Protein AF-A0A135YSV4-F1 (afdb_monomer)

Mean predicted aligned error: 9.19 Å

pLDDT: mean 84.03, std 10.96, range [50.88, 97.5]

Sequence (142 aa):
MKEIEKRELKVSYTKSGAGNVSSRITLPIKWTREMGLSQEFPAVLVSFDGEKIIIETNEEANEKYYYITITASNNNERINDGYDNAFFKNVSKSSVRKEFDSIDFEYVKNWLNADFDNAVVEMWQHSEDLIDPIAQKFFEKR

Secondary structure (DSSP, 8-state):
---------PEEEEE-TTS-EEEEE---HHHHHHTT--SSS--EEEEE-SS-EEEEE-HHHHH-EEEEEEEEEETTEEEE--S-S-EEES--HHHHHHHHHH--HHHHHHHHTS--SEEEEEEEEESSS-PPPEEEEEE---

Solvent-accessible surface area (backbone atoms only — not comparable to full-atom values): 8865 Å² total; per-residue (Å²): 131,85,79,86,85,82,78,95,78,70,78,45,77,48,70,48,99,86,66,53,75,46,78,47,70,83,75,59,70,67,57,42,48,75,65,67,34,41,96,62,34,66,50,60,43,76,50,73,81,88,85,55,78,48,80,44,73,26,60,76,52,47,61,38,30,34,37,58,48,49,46,31,30,37,98,89,41,81,46,69,60,83,90,74,89,45,76,40,48,76,54,55,70,70,57,54,46,53,57,57,72,64,63,46,73,67,54,51,29,62,72,65,73,44,84,55,52,34,36,41,38,33,43,38,58,49,57,97,63,89,59,86,59,53,75,47,80,46,66,60,85,126

Organism: NCBI:txid1261

Nearest PDB structures (foldseek):
  3u06-assembly1_B  TM=3.992E-01  e=6.383E+00  Drosophila melanogaster
  1ywh-assembly2_E  TM=3.337E-01  e=8.443E+00  Homo sapiens
  3n8d-assembly1_A  TM=1.966E-01  e=7.984E+00  Staphylococcus aureus

Structure (mmCIF, N/CA/C/O backbone):
data_AF-A0A135YSV4-F1
#
_entry.id   AF-A0A135YSV4-F1
#
loop_
_atom_site.group_PDB
_atom_site.id
_atom_site.type_symbol
_atom_site.label_atom_id
_atom_site.label_alt_id
_atom_site.label_comp_id
_atom_site.label_asym_id
_atom_site.label_entity_id
_atom_site.label_seq_id
_atom_site.pdbx_PDB_ins_code
_atom_site.Cartn_x
_atom_site.Cartn_y
_atom_site.Cartn_z
_atom_site.occupancy
_atom_site.B_iso_or_equiv
_atom_site.auth_seq_id
_atom_site.auth_comp_id
_atom_site.auth_asym_id
_atom_site.auth_atom_id
_atom_site.pdbx_PDB_model_num
ATOM 1 N N . MET A 1 1 ? 10.282 -1.217 30.327 1.00 53.44 1 MET A N 1
ATOM 2 C CA . MET A 1 1 ? 8.966 -1.517 29.721 1.00 53.44 1 MET A CA 1
ATOM 3 C C . MET A 1 1 ? 8.272 -0.191 29.463 1.00 53.44 1 MET A C 1
ATOM 5 O O . MET A 1 1 ? 8.314 0.644 30.358 1.00 53.44 1 MET A O 1
ATOM 9 N N . LYS A 1 2 ? 7.719 0.047 28.265 1.00 74.69 2 LYS A N 1
ATOM 10 C CA . LYS A 1 2 ? 6.869 1.229 28.037 1.00 74.69 2 LYS A CA 1
ATOM 11 C C . LYS A 1 2 ? 5.571 1.051 28.833 1.00 74.69 2 LYS A C 1
ATOM 13 O O . LYS A 1 2 ? 5.029 -0.050 28.876 1.00 74.69 2 LYS A O 1
ATOM 18 N N . GLU A 1 3 ? 5.108 2.115 29.475 1.00 84.69 3 GLU A N 1
ATOM 19 C CA . GLU A 1 3 ? 3.799 2.147 30.126 1.00 84.69 3 GLU A CA 1
ATOM 20 C C . GLU A 1 3 ? 2.686 2.085 29.066 1.00 84.69 3 GLU A C 1
ATOM 22 O O . GLU A 1 3 ? 2.845 2.613 27.962 1.00 84.69 3 GLU A O 1
ATOM 27 N N . ILE A 1 4 ? 1.574 1.414 29.378 1.00 87.19 4 ILE A N 1
ATOM 28 C CA . ILE A 1 4 ? 0.443 1.290 28.451 1.00 87.19 4 ILE A CA 1
ATOM 29 C C . ILE A 1 4 ? -0.285 2.638 28.387 1.00 87.19 4 ILE A C 1
ATOM 31 O O . ILE A 1 4 ? -0.986 3.017 29.324 1.00 87.19 4 ILE A O 1
ATOM 35 N N . GLU A 1 5 ? -0.154 3.346 27.263 1.00 91.94 5 GLU A N 1
ATOM 36 C CA . GLU A 1 5 ? -0.946 4.547 26.981 1.00 91.94 5 GLU A CA 1
ATOM 37 C C . GLU A 1 5 ? -2.399 4.133 26.679 1.00 91.94 5 GLU A C 1
ATOM 39 O O . GLU A 1 5 ?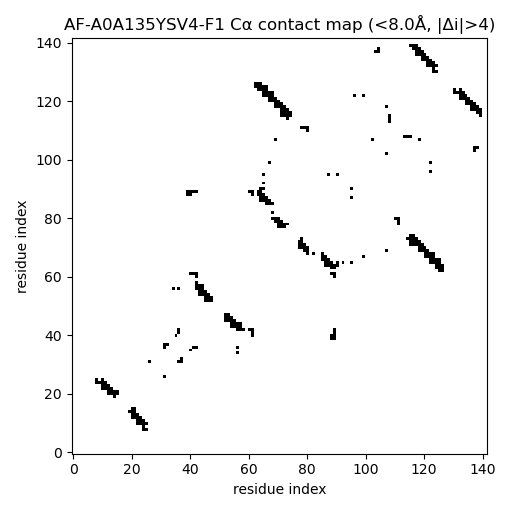 -2.652 3.322 25.789 1.00 91.94 5 GLU A O 1
ATOM 44 N N . LYS A 1 6 ? -3.373 4.693 27.408 1.00 92.94 6 LYS A N 1
ATOM 45 C CA . LYS A 1 6 ? -4.809 4.474 27.169 1.00 92.94 6 LYS A CA 1
ATOM 46 C C . LYS A 1 6 ? -5.477 5.783 26.769 1.00 92.94 6 LYS A C 1
ATOM 48 O O . LYS A 1 6 ? -5.157 6.837 27.314 1.00 92.94 6 LYS A O 1
ATOM 53 N N . ARG A 1 7 ? -6.431 5.714 25.841 1.00 93.88 7 ARG A N 1
ATOM 54 C CA . ARG A 1 7 ? -7.289 6.843 25.463 1.00 93.88 7 ARG A CA 1
ATOM 55 C C . ARG A 1 7 ? -8.724 6.373 25.322 1.00 93.88 7 ARG A C 1
ATOM 57 O O . ARG A 1 7 ? -8.974 5.336 24.715 1.00 93.88 7 ARG A O 1
ATOM 64 N N . GLU A 1 8 ? -9.656 7.158 25.845 1.00 95.12 8 GLU A N 1
ATOM 65 C CA . GLU A 1 8 ? -11.076 6.958 25.579 1.00 95.12 8 GLU A CA 1
ATOM 66 C C . GLU A 1 8 ? -11.408 7.495 24.186 1.00 95.12 8 GLU A C 1
ATOM 68 O O . GLU A 1 8 ? -11.208 8.674 23.888 1.00 95.12 8 GLU A O 1
ATOM 73 N N . LEU A 1 9 ? -11.895 6.615 23.316 1.00 95.25 9 LEU A N 1
ATOM 74 C CA . LEU A 1 9 ? -12.261 6.931 21.939 1.00 95.25 9 LEU A CA 1
ATOM 75 C C . LEU A 1 9 ? -13.724 6.561 21.703 1.00 95.25 9 LEU A C 1
ATOM 77 O O . LEU A 1 9 ? -14.268 5.659 22.337 1.00 95.25 9 LEU A O 1
ATOM 81 N N . LYS A 1 10 ? -14.363 7.252 20.759 1.00 95.75 10 LYS A N 1
ATOM 82 C CA . LYS A 1 10 ? -15.739 6.962 20.347 1.00 95.75 10 LYS A CA 1
ATOM 83 C C . LYS A 1 10 ? -15.746 6.206 19.026 1.00 95.75 10 LYS A C 1
ATOM 85 O O . LYS A 1 10 ? -14.989 6.531 18.111 1.00 95.75 10 LYS A O 1
ATOM 90 N N . VAL A 1 11 ? -16.653 5.242 18.914 1.00 96.19 11 VAL A N 1
ATOM 91 C CA . VAL A 1 11 ? -16.956 4.582 17.643 1.00 96.19 11 VAL A CA 1
ATOM 92 C C . VAL A 1 11 ? -17.945 5.449 16.876 1.00 96.19 11 VAL A C 1
ATOM 94 O O . VAL A 1 11 ? -19.003 5.814 17.388 1.00 96.19 11 VAL A O 1
ATOM 97 N N . SER A 1 12 ? -17.589 5.787 15.643 1.00 96.25 12 SER A N 1
ATOM 98 C CA . SER A 1 12 ? -18.469 6.484 14.711 1.00 96.25 12 SER A CA 1
ATOM 99 C C . SER A 1 12 ? -19.217 5.468 13.862 1.00 96.25 12 SER A C 1
ATOM 101 O O . SER A 1 12 ? -18.615 4.520 13.361 1.00 96.25 12 SER A O 1
ATOM 103 N N . TYR A 1 13 ? -20.512 5.686 13.659 1.00 96.00 13 TYR A N 1
ATOM 104 C CA . TYR A 1 13 ? -21.346 4.843 12.807 1.00 96.00 13 TYR A CA 1
ATOM 105 C C . TYR A 1 13 ? -21.834 5.652 11.611 1.00 96.00 13 TYR A C 1
ATOM 107 O O . TYR A 1 13 ? -22.354 6.755 11.773 1.00 96.00 13 TYR A O 1
ATOM 115 N N . THR A 1 14 ? -21.692 5.103 10.408 1.00 94.06 14 THR A N 1
ATOM 116 C CA . THR A 1 14 ? -22.212 5.707 9.175 1.00 94.06 14 THR A CA 1
ATOM 117 C C . THR A 1 14 ? -23.163 4.748 8.481 1.00 94.06 14 THR A C 1
ATOM 119 O O . THR A 1 14 ? -22.903 3.547 8.435 1.00 94.06 14 THR A O 1
ATOM 122 N N . LYS A 1 15 ? -24.256 5.275 7.924 1.00 94.62 15 LYS A N 1
ATOM 123 C CA . LYS A 1 15 ? -25.198 4.512 7.098 1.00 94.62 15 LYS A CA 1
ATOM 124 C C . LYS A 1 15 ? -24.939 4.790 5.623 1.00 94.62 15 LYS A C 1
ATOM 126 O O . LYS A 1 15 ? -24.790 5.943 5.230 1.00 94.62 15 LYS A O 1
ATOM 131 N N . SER A 1 16 ? -24.891 3.738 4.818 1.00 90.62 16 SER A N 1
ATOM 132 C CA . SER A 1 16 ? -24.897 3.848 3.357 1.00 90.62 16 SER A CA 1
ATOM 133 C C . SER A 1 16 ? -26.298 4.196 2.841 1.00 90.62 16 SER A C 1
ATOM 135 O O . SER A 1 16 ? -27.292 3.964 3.532 1.00 90.62 16 SER A O 1
ATOM 137 N N . GLY A 1 17 ? -26.393 4.680 1.598 1.00 85.75 17 GLY A N 1
ATOM 138 C CA . GLY A 1 17 ? -27.681 4.925 0.933 1.00 85.75 17 GLY A CA 1
ATOM 139 C C . GLY A 1 17 ? -28.555 3.669 0.779 1.00 85.75 17 GLY A C 1
ATOM 140 O O . GLY A 1 17 ? -29.769 3.785 0.675 1.00 85.75 17 GLY A O 1
ATOM 141 N N . ALA A 1 18 ? -27.953 2.475 0.841 1.00 91.25 18 ALA A N 1
ATOM 142 C CA . ALA A 1 18 ? -28.642 1.182 0.820 1.00 91.25 18 ALA A CA 1
ATOM 143 C C . ALA A 1 18 ? -29.005 0.648 2.225 1.00 91.25 18 ALA A C 1
ATOM 145 O O . ALA A 1 18 ? -29.457 -0.484 2.356 1.00 91.25 18 ALA A O 1
ATOM 146 N N . GLY A 1 19 ? -28.782 1.426 3.291 1.00 91.12 19 GLY A N 1
ATOM 147 C CA . GLY A 1 19 ? -29.161 1.068 4.664 1.00 91.12 19 GLY A CA 1
ATOM 148 C C . GLY A 1 19 ? -28.104 0.309 5.475 1.00 91.12 19 GLY A C 1
ATOM 149 O O . GLY A 1 19 ? -28.247 0.211 6.693 1.00 91.12 19 GLY A O 1
ATOM 150 N N . ASN A 1 20 ? -27.012 -0.159 4.858 1.00 94.31 20 ASN A N 1
ATOM 151 C CA . ASN A 1 20 ? -25.917 -0.818 5.586 1.00 94.31 20 ASN A CA 1
ATOM 152 C C . ASN A 1 20 ? -25.248 0.145 6.575 1.00 94.31 20 ASN A C 1
ATOM 154 O O . ASN A 1 20 ? -24.963 1.289 6.212 1.00 94.31 20 ASN A O 1
ATOM 158 N N . VAL A 1 21 ? -24.967 -0.327 7.793 1.00 94.94 21 VAL A N 1
ATOM 159 C CA . VAL A 1 21 ? -24.256 0.424 8.839 1.00 94.94 21 VAL A CA 1
ATOM 160 C C . VAL A 1 21 ? -22.799 -0.028 8.877 1.00 94.94 21 VAL A C 1
ATOM 162 O O . VAL A 1 21 ? -22.526 -1.217 8.991 1.00 94.94 21 VAL A O 1
ATOM 165 N N . SER A 1 22 ? -21.866 0.918 8.836 1.00 94.44 22 SER A N 1
ATOM 166 C CA . SER A 1 22 ? -20.439 0.670 9.058 1.00 94.44 22 SER A CA 1
ATOM 167 C C . SER A 1 22 ? -19.955 1.419 10.297 1.00 94.44 22 SER A C 1
ATOM 169 O O . SER A 1 22 ? -20.260 2.606 10.450 1.00 94.44 22 SER A O 1
ATOM 171 N N . SER A 1 23 ? -19.173 0.757 11.146 1.00 95.06 23 SER A N 1
ATOM 172 C CA . SER A 1 23 ? -18.493 1.363 12.293 1.00 95.06 23 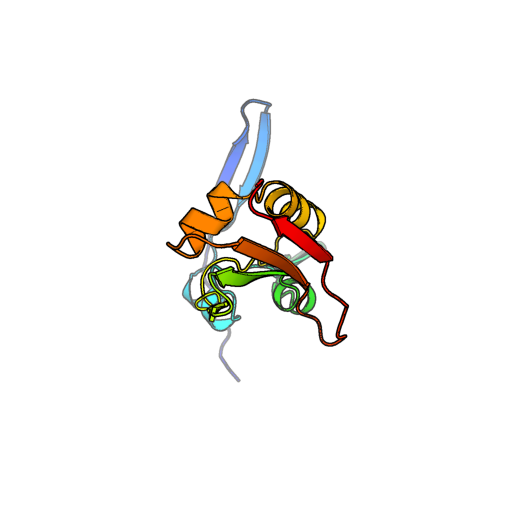SER A CA 1
ATOM 173 C C . SER A 1 23 ? -17.041 1.711 11.952 1.00 95.06 23 SER A C 1
ATOM 175 O O . SER A 1 23 ? -16.383 1.016 11.179 1.00 95.06 23 SER A O 1
ATOM 177 N N . ARG A 1 24 ? -16.534 2.811 12.513 1.00 94.75 24 ARG A N 1
ATOM 178 C CA . ARG A 1 24 ? -15.126 3.222 12.419 1.00 94.75 24 ARG A CA 1
ATOM 179 C C . ARG A 1 24 ? -14.649 3.778 13.756 1.00 94.75 24 ARG A C 1
ATOM 181 O O . ARG A 1 24 ? -15.400 4.469 14.444 1.00 94.75 24 ARG A O 1
ATOM 188 N N . ILE A 1 25 ? -13.387 3.526 14.087 1.00 95.31 25 ILE A N 1
ATOM 189 C CA . ILE A 1 25 ? -12.672 4.187 15.181 1.00 95.31 25 ILE A CA 1
ATOM 190 C C . ILE A 1 25 ? -11.482 4.944 14.596 1.00 95.31 25 ILE A C 1
ATOM 192 O O . ILE A 1 25 ? -10.794 4.438 13.711 1.00 95.31 25 ILE A O 1
ATOM 196 N N . THR A 1 26 ? -11.248 6.164 15.070 1.00 94.31 26 THR A N 1
ATOM 197 C CA . THR A 1 26 ? -10.087 6.954 14.651 1.00 94.31 26 THR A CA 1
ATOM 198 C C . THR A 1 26 ? -8.944 6.697 15.618 1.00 94.31 26 THR A C 1
ATOM 200 O O . THR A 1 26 ? -9.003 7.123 16.772 1.00 94.31 26 THR A O 1
ATOM 203 N N . LEU A 1 27 ? -7.905 6.003 15.152 1.00 93.50 27 LEU A N 1
ATOM 204 C CA . LEU A 1 27 ? -6.698 5.769 15.940 1.00 93.50 27 LEU A CA 1
ATOM 205 C C . LEU A 1 27 ? -5.858 7.057 16.039 1.00 93.50 27 LEU A C 1
ATOM 207 O O . LEU A 1 27 ? -5.757 7.803 15.060 1.00 93.50 27 LEU A O 1
ATOM 211 N N . PRO A 1 28 ? -5.226 7.341 17.192 1.00 93.75 28 PRO A N 1
ATOM 212 C CA . PRO A 1 28 ? -4.278 8.442 17.308 1.00 93.75 28 PRO A CA 1
ATOM 213 C C . PRO A 1 28 ? -3.119 8.284 16.318 1.00 93.75 28 PRO A C 1
ATOM 215 O O . PRO A 1 28 ? -2.433 7.264 16.323 1.00 93.75 28 PRO A O 1
ATOM 218 N N . ILE A 1 29 ? -2.827 9.334 15.542 1.00 91.62 29 ILE A N 1
ATOM 219 C CA . ILE A 1 29 ? -1.747 9.327 14.535 1.00 91.62 29 ILE A CA 1
ATOM 220 C C . ILE A 1 29 ? -0.370 8.978 15.123 1.00 91.62 29 ILE A C 1
ATOM 222 O O . ILE A 1 29 ? 0.489 8.428 14.443 1.00 91.62 29 ILE A O 1
ATOM 226 N N . LYS A 1 30 ? -0.148 9.293 16.405 1.00 92.31 30 LYS A N 1
ATOM 227 C CA . LYS A 1 30 ? 1.078 8.931 17.122 1.00 92.31 30 LYS A CA 1
ATOM 228 C C . LYS A 1 30 ? 1.231 7.410 17.226 1.00 92.31 30 LYS A C 1
ATOM 230 O O . LYS A 1 30 ? 2.317 6.909 16.978 1.00 92.31 30 LYS A O 1
ATOM 235 N N . TRP A 1 31 ? 0.158 6.686 17.553 1.00 93.06 31 TRP A N 1
ATOM 236 C CA . TRP A 1 31 ? 0.203 5.231 17.717 1.00 93.06 31 TRP A CA 1
ATOM 237 C C . TRP A 1 31 ? 0.439 4.536 16.385 1.00 93.06 31 TRP A C 1
ATOM 239 O O . TRP A 1 31 ? 1.324 3.699 16.298 1.00 93.06 31 TRP A O 1
ATOM 249 N N . THR A 1 32 ? -0.271 4.943 15.330 1.00 89.81 32 THR A N 1
ATOM 250 C CA . THR A 1 32 ? -0.068 4.360 13.997 1.00 89.81 32 THR A CA 1
ATOM 251 C C . THR A 1 32 ? 1.364 4.587 13.503 1.00 89.81 32 THR A C 1
ATOM 253 O O . THR A 1 32 ? 1.987 3.658 13.008 1.00 89.81 32 THR A O 1
ATOM 256 N N . ARG A 1 33 ? 1.937 5.779 13.732 1.00 87.50 33 ARG A N 1
ATOM 257 C CA . ARG A 1 33 ? 3.349 6.060 13.417 1.00 87.50 33 ARG A CA 1
ATOM 258 C C . ARG A 1 33 ? 4.327 5.221 14.240 1.00 87.50 33 ARG A C 1
ATOM 260 O O . ARG A 1 33 ? 5.304 4.736 13.687 1.00 87.50 33 ARG A O 1
ATOM 267 N N . GLU A 1 34 ? 4.086 5.052 15.541 1.00 89.00 34 GLU A N 1
ATOM 268 C CA . GLU A 1 34 ? 4.926 4.200 16.400 1.00 89.00 34 GLU A CA 1
ATOM 269 C C . GLU A 1 34 ? 4.834 2.715 16.026 1.00 89.00 34 GLU A C 1
ATOM 271 O O . GLU A 1 34 ? 5.806 1.990 16.204 1.00 89.00 34 GLU A O 1
ATOM 276 N N . MET A 1 35 ? 3.704 2.285 15.464 1.00 88.25 35 MET A N 1
ATOM 277 C CA . MET A 1 35 ? 3.530 0.964 14.856 1.00 88.25 35 MET A CA 1
ATOM 278 C C . MET A 1 35 ? 4.194 0.854 13.472 1.00 88.25 35 MET A C 1
ATOM 280 O O . MET A 1 35 ? 4.052 -0.166 12.818 1.00 88.25 35 MET A O 1
ATOM 284 N N . GLY A 1 36 ? 4.874 1.893 12.974 1.00 82.81 36 GLY A N 1
ATOM 285 C CA . GLY A 1 36 ? 5.479 1.882 11.638 1.00 82.81 36 GLY A CA 1
ATOM 286 C C . GLY A 1 36 ? 4.470 1.965 10.487 1.00 82.81 36 GLY A C 1
ATOM 287 O O . GLY A 1 36 ? 4.860 1.878 9.327 1.00 82.81 36 GLY A O 1
ATOM 288 N N . LEU A 1 37 ? 3.185 2.185 10.783 1.00 83.50 37 LEU A N 1
ATOM 289 C CA . LEU A 1 37 ? 2.153 2.360 9.769 1.00 83.50 37 LEU A CA 1
ATOM 290 C C . LEU A 1 37 ? 2.286 3.761 9.166 1.00 83.50 37 LEU A C 1
ATOM 292 O O . LEU A 1 37 ? 2.024 4.780 9.821 1.00 83.50 37 LEU A O 1
ATOM 296 N N . SER A 1 38 ? 2.690 3.816 7.903 1.00 73.00 38 SER A N 1
ATOM 297 C CA . SER A 1 38 ? 2.679 5.039 7.104 1.00 73.00 38 SER A CA 1
ATOM 298 C C . SER A 1 38 ? 1.411 5.106 6.245 1.00 73.00 38 SER A C 1
ATOM 300 O O . SER A 1 38 ? 0.632 4.156 6.181 1.00 73.00 38 SER A O 1
ATOM 302 N N . GLN A 1 39 ? 1.186 6.234 5.563 1.00 66.31 39 GLN A N 1
ATOM 303 C CA . GLN A 1 39 ? 0.122 6.318 4.548 1.00 66.31 39 GLN A CA 1
ATOM 304 C C . GLN A 1 39 ? 0.333 5.308 3.411 1.00 66.31 39 GLN A C 1
ATOM 306 O O . GLN A 1 39 ? -0.620 4.880 2.771 1.00 66.31 39 GLN A O 1
ATOM 311 N N . GLU A 1 40 ? 1.586 4.923 3.200 1.00 63.56 40 GLU A N 1
ATOM 312 C CA . GLU A 1 40 ? 2.040 3.978 2.194 1.00 63.56 40 GLU A CA 1
ATOM 313 C C . GLU A 1 40 ? 1.906 2.519 2.663 1.00 63.56 40 GLU A C 1
ATOM 315 O O . GLU A 1 40 ? 1.558 1.647 1.873 1.00 63.56 40 GLU A O 1
ATOM 320 N N . PHE A 1 41 ? 2.100 2.252 3.957 1.00 68.75 41 PHE A N 1
ATOM 321 C CA . PHE A 1 41 ? 2.032 0.914 4.551 1.00 68.75 41 PHE A CA 1
ATOM 322 C C . PHE A 1 41 ? 0.998 0.817 5.699 1.00 68.75 41 PHE A C 1
ATOM 324 O O . PHE A 1 41 ? 1.385 0.626 6.853 1.00 68.75 41 PHE A O 1
ATOM 331 N N . PRO A 1 42 ? -0.317 1.007 5.438 1.00 77.56 42 PRO A N 1
ATOM 332 C CA . PRO A 1 42 ? -1.330 1.057 6.498 1.00 77.56 42 PRO A CA 1
ATOM 333 C C . PRO A 1 42 ? -1.959 -0.290 6.904 1.00 77.56 42 PRO A C 1
ATOM 335 O O . PRO A 1 42 ? -2.918 -0.273 7.680 1.00 77.56 42 PRO A O 1
ATOM 338 N N . ALA A 1 43 ? -1.520 -1.443 6.387 1.00 87.12 43 ALA A N 1
ATOM 339 C CA . ALA A 1 43 ? -2.222 -2.699 6.657 1.00 87.12 43 ALA A CA 1
ATOM 340 C C . ALA A 1 43 ? -2.037 -3.184 8.102 1.00 87.12 43 ALA A C 1
ATOM 342 O O . ALA A 1 43 ? -0.934 -3.212 8.651 1.00 87.12 43 ALA A O 1
ATOM 343 N N . VAL A 1 44 ? -3.148 -3.614 8.700 1.00 91.50 44 VAL A N 1
ATOM 344 C CA . VAL A 1 44 ? -3.214 -4.156 10.060 1.00 91.50 44 VAL A CA 1
ATOM 345 C C . VAL A 1 44 ? -3.956 -5.487 10.074 1.00 91.50 44 VAL A C 1
ATOM 347 O O . VAL A 1 44 ? -4.847 -5.726 9.256 1.00 91.50 44 VAL A O 1
ATOM 350 N N . LEU A 1 45 ? -3.602 -6.344 11.025 1.00 93.25 45 LEU A N 1
ATOM 351 C CA . LEU A 1 45 ? -4.376 -7.513 11.411 1.00 93.25 45 LEU A CA 1
ATOM 352 C C . LEU A 1 45 ? -5.324 -7.102 12.542 1.00 93.25 45 LEU A C 1
ATOM 354 O O . LEU A 1 45 ? -4.904 -6.467 13.509 1.00 93.25 45 LEU A O 1
ATOM 358 N N . VAL A 1 46 ? -6.604 -7.452 12.423 1.00 94.31 46 VAL A N 1
ATOM 359 C CA . VAL A 1 46 ? -7.604 -7.189 13.464 1.00 94.31 46 VAL A CA 1
ATOM 360 C C . VAL A 1 46 ? -8.199 -8.513 13.913 1.00 94.31 46 VAL A C 1
ATOM 362 O O . VAL A 1 46 ? -8.769 -9.239 13.099 1.00 94.31 46 VAL A O 1
ATOM 365 N N . SER A 1 47 ? -8.084 -8.819 15.202 1.00 96.56 47 SER A N 1
ATOM 366 C CA . SER A 1 47 ? -8.647 -10.024 15.814 1.00 96.56 47 SER A CA 1
ATOM 367 C C . SER A 1 47 ? -9.688 -9.661 16.875 1.00 96.56 47 SER A C 1
ATOM 369 O O . SER A 1 47 ? -9.619 -8.603 17.503 1.00 96.56 47 SER A O 1
ATOM 371 N N . PHE A 1 48 ? -10.692 -10.525 17.041 1.00 97.12 48 PHE A N 1
ATOM 372 C CA . PHE A 1 48 ? -11.751 -10.383 18.039 1.00 97.12 48 PHE A CA 1
ATOM 373 C C . PHE A 1 48 ? -11.946 -11.718 18.750 1.00 97.12 48 PHE A C 1
ATOM 375 O O . PHE A 1 48 ? -12.222 -12.729 18.106 1.00 97.12 48 PHE A O 1
ATOM 382 N N . ASP A 1 49 ? -11.801 -11.717 20.071 1.00 96.50 49 ASP A N 1
ATOM 383 C CA . ASP A 1 49 ? -11.878 -12.920 20.911 1.00 96.50 49 ASP A CA 1
ATOM 384 C C . ASP A 1 49 ? -13.231 -13.083 21.628 1.00 96.50 49 ASP A C 1
ATOM 386 O O . ASP A 1 49 ? -13.404 -13.993 22.435 1.00 96.50 49 ASP A O 1
ATOM 390 N N . GLY A 1 50 ? -14.203 -12.217 21.325 1.00 96.94 50 GLY A N 1
ATOM 391 C CA . GLY A 1 50 ? -15.499 -12.161 22.003 1.00 96.94 50 GLY A CA 1
ATOM 392 C C . GLY A 1 50 ? -15.594 -11.068 23.071 1.00 96.94 50 GLY A C 1
ATOM 393 O O . GLY A 1 50 ? -16.706 -10.661 23.405 1.00 96.94 50 GLY A O 1
ATOM 394 N N . GLU A 1 51 ? -14.465 -10.545 23.558 1.00 97.50 51 GLU A N 1
ATOM 395 C CA . GLU A 1 51 ? -14.420 -9.510 24.601 1.00 97.50 51 GLU A CA 1
ATOM 396 C C . GLU A 1 51 ? -13.710 -8.238 24.121 1.00 97.50 51 GLU A C 1
ATOM 398 O O . GLU A 1 51 ? -14.191 -7.125 24.350 1.00 97.50 51 GLU A O 1
ATOM 403 N N . LYS A 1 52 ? -12.587 -8.383 23.413 1.00 95.62 52 LYS A N 1
ATOM 404 C CA . LYS A 1 52 ? -11.742 -7.270 22.968 1.00 95.62 52 LYS A CA 1
ATOM 405 C C . LYS A 1 52 ? -11.335 -7.408 21.508 1.00 95.62 52 LYS A C 1
ATOM 407 O O . LYS A 1 52 ? -11.227 -8.499 20.954 1.00 95.62 52 LYS A O 1
ATOM 412 N N . ILE A 1 53 ? -11.085 -6.253 20.900 1.00 95.56 53 ILE A N 1
ATOM 413 C CA . ILE A 1 53 ? -10.473 -6.146 19.578 1.00 95.56 53 ILE A CA 1
ATOM 414 C C . ILE A 1 53 ? -8.989 -5.850 19.775 1.00 95.56 53 ILE A C 1
ATOM 416 O O . ILE A 1 53 ? -8.639 -4.917 20.503 1.00 95.56 53 ILE A O 1
ATOM 420 N N . ILE A 1 54 ? -8.130 -6.622 19.116 1.00 95.00 54 ILE A N 1
ATOM 421 C CA . ILE A 1 54 ? -6.681 -6.404 19.084 1.00 95.00 54 ILE A CA 1
ATOM 422 C C . ILE A 1 54 ? -6.303 -5.986 17.662 1.00 95.00 54 ILE A C 1
ATOM 424 O O . ILE A 1 54 ? -6.819 -6.541 16.692 1.00 95.00 54 ILE A O 1
ATOM 428 N N . ILE A 1 55 ? -5.447 -4.969 17.548 1.00 94.19 55 ILE A N 1
ATOM 429 C CA . ILE A 1 55 ? -4.966 -4.422 16.275 1.00 94.19 55 ILE A CA 1
ATOM 430 C C . ILE A 1 55 ? -3.445 -4.539 16.259 1.00 94.19 55 ILE A C 1
ATOM 432 O O . ILE A 1 55 ? -2.776 -3.982 17.130 1.00 94.19 55 ILE A O 1
ATOM 436 N N . GLU A 1 56 ? -2.917 -5.233 15.260 1.00 93.75 56 GLU A N 1
ATOM 437 C CA . GLU A 1 56 ? -1.489 -5.514 15.083 1.00 93.75 56 GLU A CA 1
ATOM 438 C C . GLU A 1 56 ? -1.048 -5.100 13.676 1.00 93.75 56 GLU A C 1
ATOM 440 O O . GLU A 1 56 ? -1.866 -5.006 12.760 1.00 93.75 56 GLU A O 1
ATOM 445 N N . THR A 1 57 ? 0.239 -4.828 13.477 1.00 90.06 57 THR A N 1
ATOM 446 C CA . THR A 1 57 ? 0.789 -4.595 12.136 1.00 90.06 57 THR A CA 1
ATOM 447 C C . THR A 1 57 ? 0.693 -5.867 11.305 1.00 90.06 57 THR A C 1
ATOM 449 O O . THR A 1 57 ? 0.988 -6.956 11.790 1.00 90.06 57 THR A O 1
ATOM 452 N N . ASN A 1 58 ? 0.299 -5.743 10.038 1.00 88.94 58 ASN A N 1
ATOM 453 C CA . ASN A 1 58 ? 0.392 -6.857 9.101 1.00 88.94 58 ASN A CA 1
ATOM 454 C C . ASN A 1 58 ? 1.692 -6.721 8.301 1.00 88.94 58 ASN A C 1
ATOM 456 O O . ASN A 1 58 ? 1.706 -6.070 7.259 1.00 88.94 58 ASN A O 1
ATOM 460 N N . GLU A 1 59 ? 2.787 -7.268 8.833 1.00 82.19 59 GLU A N 1
ATOM 461 C CA . GLU A 1 59 ? 4.120 -7.181 8.214 1.00 82.19 59 GLU A CA 1
ATOM 462 C C . GLU A 1 59 ? 4.112 -7.780 6.807 1.00 82.19 59 GLU A C 1
ATOM 464 O O . GLU A 1 59 ? 4.468 -7.092 5.859 1.00 82.19 59 GLU A O 1
ATOM 469 N N . GLU A 1 60 ? 3.552 -8.979 6.638 1.00 78.31 60 GLU A N 1
ATOM 470 C CA . GLU A 1 60 ? 3.473 -9.649 5.337 1.00 78.31 60 GLU A CA 1
ATOM 471 C C . GLU A 1 60 ? 2.749 -8.800 4.275 1.00 78.31 60 GLU A C 1
ATOM 473 O O . GLU A 1 60 ? 3.184 -8.718 3.124 1.00 78.31 60 GLU A O 1
ATOM 478 N N . ALA A 1 61 ? 1.632 -8.163 4.637 1.00 77.12 61 ALA A N 1
ATOM 479 C CA . ALA A 1 61 ? 0.903 -7.297 3.713 1.00 77.12 61 ALA A CA 1
ATOM 480 C C . ALA A 1 61 ? 1.649 -5.984 3.435 1.00 77.12 61 ALA A C 1
ATOM 482 O O . ALA A 1 61 ? 1.600 -5.488 2.311 1.00 77.12 61 ALA A O 1
ATOM 483 N N . ASN A 1 62 ? 2.339 -5.434 4.436 1.00 77.31 62 ASN A N 1
ATOM 484 C CA . ASN A 1 62 ? 3.074 -4.180 4.302 1.00 77.31 62 ASN A CA 1
ATOM 485 C C . ASN A 1 62 ? 4.423 -4.346 3.579 1.00 77.31 62 ASN A C 1
ATOM 487 O O . ASN A 1 62 ? 4.861 -3.411 2.919 1.00 77.31 62 ASN A O 1
ATOM 491 N N . GLU A 1 63 ? 5.064 -5.512 3.636 1.00 74.12 63 GLU A N 1
ATOM 492 C CA . GLU A 1 63 ? 6.299 -5.802 2.892 1.00 74.12 63 GLU A CA 1
ATOM 493 C C . GLU A 1 63 ? 6.036 -6.055 1.404 1.00 74.12 63 GLU A C 1
ATOM 495 O O . GLU A 1 63 ? 6.872 -5.748 0.554 1.00 74.12 63 GLU A O 1
ATOM 500 N N . LYS A 1 64 ? 4.847 -6.558 1.058 1.00 74.62 64 LYS A N 1
ATOM 501 C CA . LYS A 1 64 ? 4.456 -6.815 -0.330 1.00 74.62 64 LYS A CA 1
ATOM 502 C C . LYS A 1 64 ? 3.994 -5.529 -1.009 1.00 74.62 64 LYS A C 1
ATOM 504 O O . LYS A 1 64 ? 2.862 -5.074 -0.834 1.00 74.62 64 LYS A O 1
ATOM 509 N N . TYR A 1 65 ? 4.839 -4.988 -1.877 1.00 78.38 65 TYR A N 1
ATOM 510 C CA . TYR A 1 65 ? 4.463 -3.912 -2.791 1.00 78.38 65 TYR A CA 1
ATOM 511 C C . TYR A 1 65 ? 4.828 -4.254 -4.227 1.00 78.38 65 TYR A C 1
ATOM 513 O O . TYR A 1 65 ? 5.707 -5.070 -4.490 1.00 78.38 65 TYR A O 1
ATOM 521 N N . TYR A 1 66 ? 4.134 -3.628 -5.167 1.00 81.62 66 TYR A N 1
ATOM 522 C CA . TYR A 1 66 ? 4.495 -3.690 -6.574 1.00 81.62 66 TYR A CA 1
ATOM 523 C C . TYR 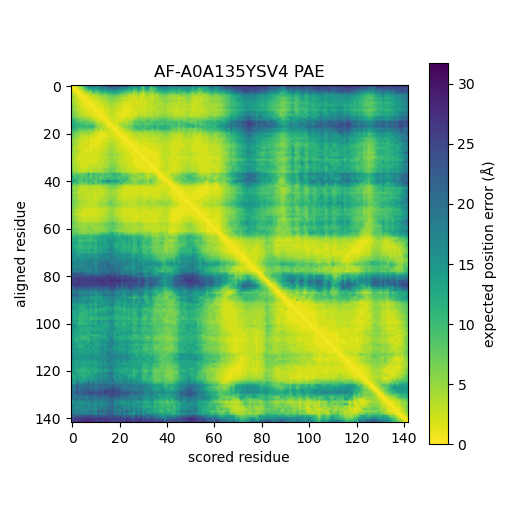A 1 66 ? 5.087 -2.359 -6.992 1.00 81.62 66 TYR A C 1
ATOM 525 O O . TYR A 1 66 ? 4.739 -1.316 -6.435 1.00 81.62 66 TYR A O 1
ATOM 533 N N . TYR A 1 67 ? 5.957 -2.387 -7.987 1.00 84.94 67 TYR A N 1
ATOM 534 C CA . TYR A 1 67 ? 6.449 -1.169 -8.602 1.00 84.94 67 TYR A CA 1
ATOM 535 C C . TYR A 1 67 ? 6.568 -1.334 -10.107 1.00 84.94 67 TYR A C 1
ATOM 537 O O . TYR A 1 67 ? 6.714 -2.451 -10.604 1.00 84.94 67 TYR A O 1
ATOM 545 N N . ILE A 1 68 ? 6.450 -0.225 -10.830 1.00 86.62 68 ILE A N 1
ATOM 546 C CA . ILE A 1 68 ? 6.618 -0.199 -12.282 1.00 86.62 68 ILE A CA 1
ATOM 547 C C . ILE A 1 68 ? 7.897 0.560 -12.611 1.00 86.62 68 ILE A C 1
ATOM 549 O O . ILE A 1 68 ? 8.118 1.644 -12.082 1.00 86.62 68 ILE A O 1
ATOM 553 N N . THR A 1 69 ? 8.727 -0.009 -13.480 1.00 86.75 69 THR A N 1
ATOM 554 C CA . THR A 1 69 ? 9.933 0.635 -14.005 1.00 86.75 69 THR A CA 1
ATOM 555 C C . THR A 1 69 ? 9.822 0.819 -15.506 1.00 86.75 69 THR A C 1
ATOM 557 O O . THR A 1 69 ? 9.310 -0.054 -16.209 1.00 86.75 69 THR A O 1
ATOM 560 N N . ILE A 1 70 ? 10.363 1.927 -16.005 1.00 87.88 70 ILE A N 1
ATOM 561 C CA . ILE A 1 70 ? 10.434 2.218 -17.435 1.00 87.88 70 ILE A CA 1
ATOM 562 C C . ILE A 1 70 ? 11.900 2.347 -17.845 1.00 87.88 70 ILE A C 1
ATOM 564 O O . ILE A 1 70 ? 12.651 3.154 -17.295 1.00 87.88 70 ILE A O 1
ATOM 568 N N . THR A 1 71 ? 12.303 1.559 -18.840 1.00 88.62 71 THR A N 1
ATOM 569 C CA . THR A 1 71 ? 13.578 1.728 -19.546 1.00 88.62 71 THR A CA 1
ATOM 570 C C . THR A 1 71 ? 13.284 2.030 -21.004 1.00 88.62 71 THR A C 1
ATOM 572 O O . THR A 1 71 ? 12.715 1.192 -21.701 1.00 88.62 71 THR A O 1
ATOM 575 N N . ALA A 1 72 ? 13.690 3.201 -21.479 1.00 90.50 72 ALA A N 1
ATOM 576 C CA . ALA A 1 72 ? 13.530 3.599 -22.869 1.00 90.50 72 ALA A CA 1
ATOM 577 C C . ALA A 1 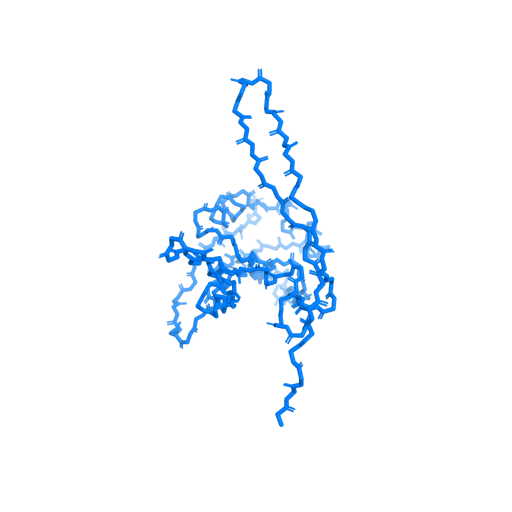72 ? 14.878 3.863 -23.539 1.00 90.50 72 ALA A C 1
ATOM 579 O O . ALA A 1 72 ? 15.914 4.007 -22.884 1.00 90.50 72 ALA A O 1
ATOM 580 N N . SER A 1 73 ? 14.877 3.905 -24.866 1.00 89.56 73 SER A N 1
ATOM 581 C CA . SER A 1 73 ? 16.015 4.396 -25.632 1.00 89.56 73 SER A CA 1
ATOM 582 C C . SER A 1 73 ? 15.572 5.291 -26.778 1.00 89.56 73 SER A C 1
ATOM 584 O O . SER A 1 73 ? 14.517 5.077 -27.377 1.00 89.56 73 SER A O 1
ATOM 586 N N . ASN A 1 74 ? 16.385 6.305 -27.050 1.00 88.81 74 ASN A N 1
ATOM 587 C CA . ASN A 1 74 ? 16.195 7.261 -28.132 1.00 88.81 74 ASN A CA 1
ATOM 588 C C . ASN A 1 74 ? 17.555 7.515 -28.787 1.00 88.81 74 ASN A C 1
ATOM 590 O O . ASN A 1 74 ? 18.515 7.826 -28.085 1.00 88.81 74 ASN A O 1
ATOM 594 N N . ASN A 1 75 ? 17.675 7.340 -30.102 1.00 85.88 75 ASN A N 1
ATOM 595 C CA . ASN A 1 75 ? 18.933 7.497 -30.841 1.00 85.88 75 ASN A CA 1
ATOM 596 C C . ASN A 1 75 ? 20.104 6.680 -30.251 1.00 85.88 75 ASN A C 1
ATOM 598 O O . ASN A 1 75 ? 21.255 7.113 -30.271 1.00 85.88 75 ASN A O 1
ATOM 602 N N . ASN A 1 76 ? 19.816 5.476 -29.741 1.00 81.25 76 ASN A N 1
ATOM 603 C CA . ASN A 1 76 ? 20.739 4.595 -29.002 1.00 81.25 76 ASN A CA 1
ATOM 604 C C . ASN A 1 76 ? 21.212 5.112 -27.630 1.00 81.25 76 ASN A C 1
ATOM 606 O O . ASN A 1 76 ? 22.034 4.455 -26.988 1.00 81.25 76 ASN A O 1
ATOM 610 N N . GLU A 1 77 ? 20.689 6.235 -27.143 1.00 86.12 77 GLU A N 1
ATOM 611 C CA . GLU A 1 77 ? 20.913 6.703 -25.777 1.00 86.12 77 GLU A CA 1
ATOM 612 C C . GLU A 1 77 ? 19.843 6.133 -24.844 1.00 86.12 77 GLU A C 1
ATOM 614 O O . GLU A 1 77 ? 18.660 6.072 -25.183 1.00 86.12 77 GLU A O 1
ATOM 619 N N . ARG A 1 78 ? 20.261 5.674 -23.660 1.00 85.12 78 ARG A N 1
ATOM 620 C CA . ARG A 1 78 ? 19.361 5.081 -22.667 1.00 85.12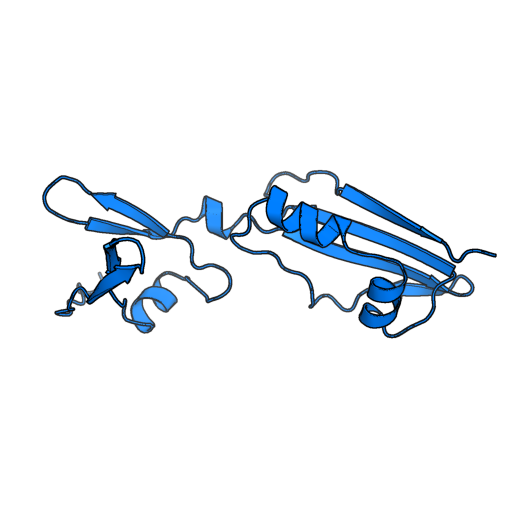 78 ARG A CA 1
ATOM 621 C C . ARG A 1 78 ? 18.702 6.177 -21.835 1.00 85.12 78 ARG A C 1
ATOM 623 O O . ARG A 1 78 ? 19.394 6.962 -21.191 1.00 85.12 78 ARG A O 1
ATOM 630 N N . ILE A 1 79 ? 17.377 6.148 -21.781 1.00 86.06 79 ILE A N 1
ATOM 631 C CA . ILE A 1 79 ? 16.548 6.987 -20.921 1.00 86.06 79 ILE A CA 1
ATOM 632 C C . ILE A 1 79 ? 16.020 6.087 -19.802 1.00 86.06 79 ILE A C 1
ATOM 634 O O . ILE A 1 79 ? 15.347 5.088 -20.059 1.00 86.06 79 ILE A O 1
ATOM 638 N N . ASN A 1 80 ? 16.359 6.413 -18.558 1.00 73.31 80 ASN A N 1
ATOM 639 C CA . ASN A 1 80 ? 15.856 5.697 -17.390 1.00 73.31 80 ASN A CA 1
ATOM 640 C C . ASN A 1 80 ? 14.854 6.559 -16.639 1.00 73.31 80 ASN A C 1
ATOM 642 O O . ASN A 1 80 ? 15.000 7.779 -16.570 1.00 73.31 80 ASN A O 1
ATOM 646 N N . ASP A 1 81 ? 13.896 5.885 -16.020 1.00 70.25 81 ASP A N 1
ATOM 647 C CA . ASP A 1 81 ? 13.033 6.486 -15.022 1.00 70.25 81 ASP A CA 1
ATOM 648 C C . ASP A 1 81 ? 13.841 6.996 -13.813 1.00 70.25 81 ASP A C 1
ATOM 650 O O . ASP A 1 81 ? 14.731 6.317 -13.287 1.00 70.25 81 ASP A O 1
ATOM 654 N N . GLY A 1 82 ? 13.516 8.205 -13.364 1.00 55.34 82 GLY A N 1
ATOM 655 C CA . GLY A 1 82 ? 13.998 8.764 -12.111 1.00 55.34 82 GLY A CA 1
ATOM 656 C C . GLY A 1 82 ? 13.217 8.187 -10.934 1.00 55.34 82 GLY A C 1
ATOM 657 O O . GLY A 1 82 ? 12.444 8.914 -10.342 1.00 55.34 82 GLY A O 1
ATOM 658 N N . TYR A 1 83 ? 13.411 6.900 -10.634 1.00 50.88 83 TYR A N 1
ATOM 659 C CA . TYR A 1 83 ? 13.135 6.149 -9.389 1.00 50.88 83 TYR A CA 1
ATOM 660 C C . TYR A 1 83 ? 11.877 6.392 -8.508 1.00 50.88 83 TYR A C 1
ATOM 662 O O . TYR A 1 83 ? 11.737 5.652 -7.535 1.00 50.88 83 TYR A O 1
ATOM 670 N N . ASP A 1 84 ? 10.954 7.320 -8.783 1.00 51.19 84 ASP A N 1
ATOM 671 C CA . ASP A 1 84 ? 10.054 7.830 -7.726 1.00 51.19 84 ASP A CA 1
ATOM 672 C C . ASP A 1 84 ? 8.537 7.627 -7.925 1.00 51.19 84 ASP A C 1
ATOM 674 O O . ASP A 1 84 ? 7.783 7.821 -6.975 1.00 51.19 84 ASP A O 1
ATOM 678 N N . ASN A 1 85 ? 8.030 7.206 -9.093 1.00 53.56 85 ASN A N 1
ATOM 679 C CA . ASN A 1 85 ? 6.621 7.521 -9.418 1.00 53.56 85 ASN A CA 1
ATOM 680 C C . ASN A 1 85 ? 5.594 6.378 -9.521 1.00 53.56 85 ASN A C 1
ATOM 682 O O . ASN A 1 85 ? 4.429 6.669 -9.791 1.00 53.56 85 ASN A O 1
ATOM 686 N N . ALA A 1 86 ? 5.921 5.110 -9.243 1.00 61.53 86 ALA A N 1
ATOM 687 C CA . ALA A 1 86 ? 4.896 4.053 -9.289 1.00 61.53 86 ALA A CA 1
ATOM 688 C C . ALA A 1 86 ? 5.078 2.943 -8.256 1.00 61.53 86 ALA A C 1
ATOM 690 O O . ALA A 1 86 ? 5.250 1.777 -8.604 1.00 61.53 86 ALA A O 1
ATOM 691 N N . PHE A 1 87 ? 4.993 3.297 -6.974 1.00 69.31 87 PHE A N 1
ATOM 692 C CA . PHE A 1 87 ? 4.900 2.325 -5.886 1.00 69.31 87 PHE A CA 1
ATOM 693 C C . PHE A 1 87 ? 3.433 2.015 -5.563 1.00 69.31 87 PHE A C 1
ATOM 695 O O . PHE A 1 87 ? 2.701 2.855 -5.044 1.00 69.31 87 PHE A O 1
ATOM 702 N N . PHE A 1 88 ? 3.006 0.780 -5.816 1.00 72.56 88 PHE A N 1
ATOM 703 C CA . PHE A 1 88 ? 1.672 0.287 -5.480 1.00 72.56 88 PHE A CA 1
ATOM 704 C C . PHE A 1 88 ? 1.738 -0.558 -4.210 1.00 72.56 88 PHE A C 1
ATOM 706 O O . PHE A 1 88 ? 2.046 -1.753 -4.237 1.00 72.56 88 PHE A O 1
ATOM 713 N N . LYS A 1 89 ? 1.449 0.076 -3.076 1.00 70.06 89 LYS A N 1
ATOM 714 C CA . LYS A 1 89 ? 1.547 -0.530 -1.742 1.00 70.06 89 LYS A CA 1
ATOM 715 C C . LYS A 1 89 ? 0.164 -0.881 -1.208 1.00 70.06 89 LYS A C 1
ATOM 717 O O . LYS A 1 89 ? -0.770 -0.107 -1.389 1.00 70.06 89 LYS A O 1
ATOM 722 N N . ASN A 1 90 ? 0.015 -2.044 -0.568 1.00 65.62 90 ASN A N 1
ATOM 723 C CA . ASN A 1 90 ? -1.286 -2.555 -0.101 1.00 65.62 90 ASN A CA 1
ATOM 724 C C . ASN A 1 90 ? -2.365 -2.656 -1.201 1.00 65.62 90 ASN A C 1
ATOM 726 O O . ASN A 1 90 ? -3.566 -2.686 -0.930 1.00 65.62 90 ASN A O 1
ATOM 730 N N . VAL A 1 91 ? -1.934 -2.729 -2.461 1.00 72.81 91 VAL A N 1
ATOM 731 C CA . VAL A 1 91 ? -2.791 -2.907 -3.631 1.00 72.81 91 VAL A CA 1
ATOM 732 C C . VAL A 1 91 ? -2.677 -4.355 -4.097 1.00 72.81 91 VAL A C 1
ATOM 734 O O . VAL A 1 91 ? -1.589 -4.923 -4.171 1.00 72.81 91 VAL A O 1
ATOM 737 N N . SER A 1 92 ? -3.812 -4.975 -4.426 1.00 72.19 92 SER A N 1
ATOM 738 C CA . SER A 1 92 ? -3.812 -6.338 -4.967 1.00 72.19 92 SER A CA 1
ATOM 739 C C . SER A 1 92 ? -3.033 -6.415 -6.286 1.00 72.19 92 SER A C 1
ATOM 741 O O . SER A 1 92 ? -3.123 -5.498 -7.106 1.00 72.19 92 SER A O 1
ATOM 743 N N . LYS A 1 93 ? -2.372 -7.550 -6.560 1.00 79.19 93 LYS A N 1
ATOM 744 C CA . LYS A 1 93 ? -1.701 -7.807 -7.851 1.00 79.19 93 LYS A CA 1
ATOM 745 C C . LYS A 1 93 ? -2.598 -7.486 -9.046 1.00 79.19 93 LYS A C 1
ATOM 747 O O . LYS A 1 93 ? -2.152 -6.885 -10.012 1.00 79.19 93 LYS A O 1
ATOM 752 N N . SER A 1 94 ? -3.874 -7.874 -8.974 1.00 78.94 94 SER A N 1
ATOM 753 C CA . SER A 1 94 ? -4.852 -7.638 -10.040 1.00 78.94 94 SER A CA 1
ATOM 754 C C . SER A 1 94 ? -5.167 -6.163 -10.261 1.00 78.94 94 SER A C 1
ATOM 756 O O . SER A 1 94 ? -5.443 -5.771 -11.389 1.00 78.94 94 SER A O 1
ATOM 758 N N . SER A 1 95 ? -5.149 -5.349 -9.207 1.00 80.81 95 SER A N 1
ATOM 759 C CA . SER A 1 95 ? -5.365 -3.908 -9.329 1.00 80.81 95 SER A CA 1
ATOM 760 C C . SER A 1 95 ? -4.146 -3.238 -9.958 1.00 80.81 95 SER A C 1
ATOM 762 O O . SER A 1 95 ? -4.315 -2.498 -10.918 1.00 80.81 95 SER A O 1
ATOM 764 N N . VAL A 1 96 ? -2.929 -3.576 -9.511 1.00 83.56 96 VAL A N 1
ATOM 765 C CA . VAL A 1 96 ? -1.691 -3.069 -10.137 1.00 83.56 96 VAL A CA 1
ATOM 766 C C . VAL A 1 96 ? -1.599 -3.502 -11.593 1.00 83.56 96 VAL A C 1
ATOM 768 O O . VAL A 1 96 ? -1.236 -2.716 -12.458 1.00 83.56 96 VAL A O 1
ATOM 771 N N . ARG A 1 97 ? -2.005 -4.740 -11.887 1.00 84.75 97 ARG A N 1
ATOM 772 C CA . ARG A 1 97 ? -2.023 -5.264 -13.248 1.00 84.75 97 ARG A CA 1
ATOM 773 C C . ARG A 1 97 ? -2.929 -4.456 -14.178 1.00 84.75 97 ARG A C 1
ATOM 775 O O . ARG A 1 97 ? -2.546 -4.245 -15.318 1.00 84.75 97 ARG A O 1
ATOM 782 N N . LYS A 1 98 ? -4.089 -3.989 -13.705 1.00 85.94 98 LYS A N 1
ATOM 783 C CA . LYS A 1 98 ? -4.988 -3.134 -14.502 1.00 85.94 98 LYS A CA 1
ATOM 784 C C . LYS A 1 98 ? -4.350 -1.789 -14.836 1.00 85.94 98 LYS A C 1
ATOM 786 O O . LYS A 1 98 ? -4.459 -1.357 -15.975 1.00 85.94 98 LYS A O 1
ATOM 791 N N . GLU A 1 99 ? -3.689 -1.164 -13.862 1.00 86.19 99 GLU A N 1
ATOM 792 C CA . GLU A 1 99 ? -2.936 0.078 -14.081 1.00 86.19 99 GLU A CA 1
ATOM 793 C C . GLU A 1 99 ? -1.801 -0.165 -15.082 1.00 86.19 99 GLU A C 1
ATOM 795 O O . GLU A 1 99 ? -1.703 0.529 -16.088 1.00 86.19 99 GLU A O 1
ATOM 800 N N . PHE A 1 100 ? -1.013 -1.225 -14.878 1.00 87.94 100 PHE A N 1
ATOM 801 C CA . PHE A 1 100 ? 0.056 -1.634 -15.788 1.00 87.94 100 PHE A CA 1
ATOM 802 C C . PHE A 1 100 ? -0.446 -1.879 -17.217 1.00 87.94 100 PHE A C 1
ATOM 804 O O . PHE A 1 100 ? 0.128 -1.345 -18.157 1.00 87.94 100 PHE A O 1
ATOM 811 N N . ASP A 1 101 ? -1.527 -2.639 -17.399 1.00 87.69 101 ASP A N 1
ATOM 812 C CA . ASP A 1 101 ? -2.107 -2.926 -18.720 1.00 87.69 101 ASP A CA 1
ATOM 813 C C . ASP A 1 101 ? -2.706 -1.672 -19.393 1.00 87.69 101 ASP A C 1
ATOM 815 O O . ASP A 1 101 ? -2.935 -1.681 -20.601 1.00 87.69 101 ASP A O 1
ATOM 819 N N . SER A 1 102 ? -2.972 -0.603 -18.632 1.00 88.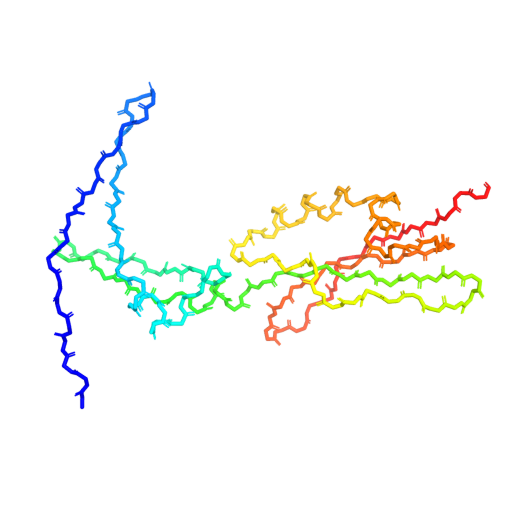19 102 SER A N 1
ATOM 820 C CA . SER A 1 102 ? -3.429 0.685 -19.170 1.00 88.19 102 SER A CA 1
ATOM 821 C C . SER A 1 102 ? -2.294 1.602 -19.632 1.00 88.19 102 SER A C 1
ATOM 823 O O . SER A 1 102 ? -2.565 2.597 -20.301 1.00 88.19 102 SER A O 1
ATOM 825 N N . ILE A 1 103 ? -1.039 1.273 -19.298 1.00 89.75 103 ILE A N 1
ATOM 826 C CA . ILE A 1 103 ? 0.128 2.033 -19.748 1.00 89.75 103 ILE A CA 1
ATOM 827 C C . ILE A 1 103 ? 0.246 1.897 -21.260 1.00 89.75 103 ILE A C 1
ATOM 829 O O . ILE A 1 103 ? 0.358 0.796 -21.797 1.00 89.75 103 ILE A O 1
ATOM 833 N N . ASP A 1 104 ? 0.261 3.034 -21.941 1.00 89.62 104 ASP A N 1
ATOM 834 C CA . ASP A 1 104 ? 0.453 3.118 -23.377 1.00 89.62 104 ASP A CA 1
ATOM 835 C C . ASP A 1 104 ? 1.672 3.978 -23.735 1.00 89.62 104 ASP A C 1
ATOM 837 O O . ASP A 1 104 ? 2.404 4.485 -22.882 1.00 89.62 104 ASP A O 1
ATOM 841 N N . PHE A 1 105 ? 1.912 4.119 -25.035 1.00 88.44 105 PHE A N 1
ATOM 842 C CA . PHE A 1 105 ? 3.048 4.863 -25.566 1.00 88.44 105 PHE A CA 1
ATOM 843 C C . PHE A 1 105 ? 3.062 6.335 -25.114 1.00 88.44 105 PHE A C 1
ATOM 845 O O . PHE A 1 105 ? 4.121 6.869 -24.789 1.00 88.44 105 PHE A O 1
ATOM 852 N N . GLU A 1 106 ? 1.893 6.978 -25.060 1.00 89.38 106 GLU A N 1
ATOM 853 C CA . GLU A 1 106 ? 1.756 8.388 -24.686 1.00 89.38 106 GLU A CA 1
ATOM 854 C C . GLU A 1 106 ? 1.992 8.582 -23.185 1.00 89.38 106 GLU A C 1
ATOM 856 O O . GLU A 1 106 ? 2.677 9.515 -22.765 1.00 89.38 106 GLU A O 1
ATOM 861 N N . TYR A 1 107 ? 1.495 7.661 -22.361 1.00 88.69 107 TYR A N 1
ATOM 862 C CA . TYR A 1 107 ? 1.773 7.643 -20.931 1.00 88.69 107 TYR A CA 1
ATOM 863 C C . TYR A 1 107 ? 3.279 7.561 -20.649 1.00 88.69 107 TYR A C 1
ATOM 865 O O . TYR A 1 107 ? 3.797 8.327 -19.836 1.00 88.69 107 TYR A O 1
ATOM 873 N N . VAL A 1 108 ? 4.004 6.693 -21.365 1.00 88.50 108 VAL A N 1
ATOM 874 C CA . VAL A 1 108 ? 5.464 6.557 -21.222 1.00 88.50 108 VAL A CA 1
ATOM 875 C C . VAL A 1 108 ? 6.193 7.846 -21.617 1.00 88.50 108 VAL A C 1
ATOM 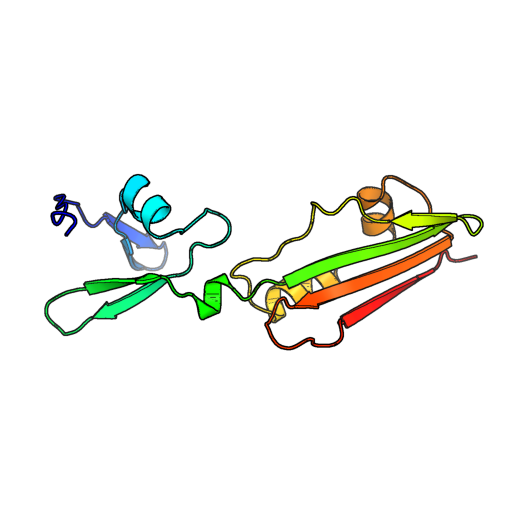877 O O . VAL A 1 108 ? 7.107 8.260 -20.902 1.00 88.50 108 VAL A O 1
ATOM 880 N N . LYS A 1 109 ? 5.777 8.518 -22.702 1.00 88.44 109 LYS A N 1
ATOM 881 C CA . LYS A 1 109 ? 6.361 9.810 -23.115 1.00 88.44 109 LYS A CA 1
ATOM 882 C C . LYS A 1 109 ? 6.197 10.870 -22.036 1.00 88.44 109 LYS A C 1
ATOM 884 O O . LYS A 1 109 ? 7.155 11.560 -21.693 1.00 88.44 109 LYS A O 1
ATOM 889 N N . ASN A 1 110 ? 4.989 10.965 -21.485 1.00 88.50 110 ASN A N 1
ATOM 890 C CA . ASN A 1 110 ? 4.665 11.924 -20.436 1.00 88.50 110 ASN A CA 1
ATOM 891 C C . ASN A 1 110 ? 5.426 11.633 -19.138 1.00 88.50 110 ASN A C 1
ATOM 893 O O . ASN A 1 110 ? 5.929 12.565 -18.514 1.00 88.50 110 ASN A O 1
ATOM 897 N N . TRP A 1 111 ? 5.563 10.360 -18.754 1.00 86.31 111 TRP A N 1
ATOM 898 C CA . TRP A 1 111 ? 6.350 9.967 -17.583 1.00 86.31 111 TRP A CA 1
ATOM 899 C C . TRP A 1 111 ? 7.816 10.360 -17.739 1.00 86.31 111 TRP A C 1
ATOM 901 O O . TRP A 1 111 ? 8.380 11.017 -16.866 1.00 86.31 111 TRP A O 1
ATOM 911 N N . LEU A 1 112 ? 8.445 9.963 -18.846 1.00 86.25 112 LEU A N 1
ATOM 912 C CA . LEU A 1 112 ? 9.866 10.221 -19.079 1.00 86.25 112 LEU A CA 1
ATOM 913 C C . LEU A 1 112 ? 10.156 11.679 -19.448 1.00 86.25 112 LEU A C 1
ATOM 915 O O . LEU A 1 112 ? 11.319 12.080 -19.463 1.00 86.25 112 LEU A O 1
ATOM 919 N N . ASN A 1 113 ? 9.114 12.460 -19.753 1.00 87.31 113 ASN A N 1
ATOM 920 C CA . ASN A 1 113 ? 9.215 13.807 -20.301 1.00 87.31 113 ASN A CA 1
ATOM 921 C C . ASN A 1 113 ? 10.171 13.857 -21.515 1.00 87.31 113 ASN A C 1
ATOM 923 O O . ASN A 1 113 ? 10.996 14.764 -21.645 1.00 87.31 113 ASN A O 1
ATOM 927 N N . ALA A 1 114 ? 10.103 12.827 -22.366 1.00 85.56 114 ALA A N 1
ATOM 928 C CA . ALA A 1 114 ? 11.004 12.622 -23.495 1.00 85.56 114 ALA A CA 1
ATOM 929 C C . ALA A 1 114 ? 10.373 11.723 -24.570 1.00 85.56 114 ALA A C 1
ATOM 931 O O . ALA A 1 114 ? 9.607 10.806 -24.268 1.00 85.56 114 ALA A O 1
ATOM 932 N N . ASP A 1 115 ? 10.757 11.949 -25.827 1.00 89.50 115 ASP A N 1
ATOM 933 C CA . ASP A 1 115 ? 10.502 11.004 -26.916 1.00 89.50 115 ASP A CA 1
ATOM 934 C C . ASP A 1 115 ? 11.421 9.775 -26.813 1.00 89.50 115 ASP A C 1
ATOM 936 O O . ASP A 1 115 ? 12.520 9.845 -26.251 1.00 89.50 115 ASP A O 1
ATOM 940 N N . PHE A 1 116 ? 10.988 8.650 -27.388 1.00 89.88 116 PHE A N 1
ATOM 941 C CA . PHE A 1 116 ? 11.746 7.400 -27.418 1.00 89.88 116 PHE A CA 1
ATOM 942 C C . PHE A 1 116 ? 11.423 6.552 -28.656 1.00 89.88 116 PHE A C 1
ATOM 944 O O . PHE A 1 116 ? 10.278 6.506 -29.102 1.00 89.88 116 PHE A O 1
ATOM 951 N N . ASP A 1 117 ? 12.422 5.818 -29.151 1.00 89.94 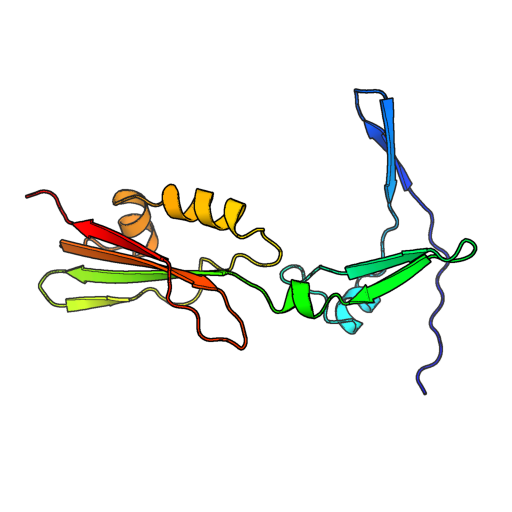117 ASP A N 1
ATOM 952 C CA . ASP A 1 117 ? 12.275 4.855 -30.252 1.00 89.94 117 ASP A CA 1
ATOM 953 C C . ASP A 1 117 ? 11.616 3.558 -29.763 1.00 89.94 117 ASP A C 1
ATOM 955 O O . ASP A 1 117 ? 10.813 2.915 -30.444 1.00 89.94 117 ASP A O 1
ATOM 959 N N . ASN A 1 118 ? 12.017 3.126 -28.567 1.00 90.06 118 ASN A N 1
ATOM 960 C CA . ASN A 1 118 ? 11.503 1.934 -27.911 1.00 90.06 118 ASN A CA 1
ATOM 961 C C . ASN A 1 118 ? 11.556 2.086 -26.391 1.00 90.06 118 ASN A C 1
ATOM 963 O O . ASN A 1 118 ? 12.434 2.759 -25.850 1.00 90.06 118 ASN A O 1
ATOM 967 N N . ALA A 1 119 ? 10.612 1.437 -25.718 1.00 90.69 119 ALA A N 1
ATOM 968 C CA . ALA A 1 119 ? 10.562 1.373 -24.269 1.00 90.69 119 ALA A CA 1
ATOM 969 C C . ALA A 1 119 ? 10.125 -0.010 -23.793 1.00 90.69 119 ALA A C 1
ATOM 971 O O . ALA A 1 119 ? 9.322 -0.693 -24.433 1.00 90.69 119 ALA A O 1
ATOM 972 N N . VAL A 1 120 ? 10.651 -0.409 -22.644 1.00 90.25 120 VAL A N 1
ATOM 973 C CA . VAL A 1 120 ? 10.220 -1.573 -21.882 1.00 90.25 120 VAL A CA 1
ATOM 974 C C . VAL A 1 120 ? 9.670 -1.069 -20.559 1.00 90.25 120 VAL A C 1
ATOM 976 O O . VAL A 1 120 ? 10.347 -0.339 -19.834 1.00 90.25 120 VAL A O 1
ATOM 979 N N . VAL A 1 121 ? 8.436 -1.458 -20.269 1.00 89.00 121 VAL A N 1
ATOM 980 C CA . VAL A 1 121 ? 7.764 -1.183 -19.002 1.00 89.00 121 VAL A CA 1
ATOM 981 C C . VAL A 1 121 ? 7.655 -2.498 -18.254 1.00 89.00 121 VAL A C 1
ATOM 983 O O . VAL A 1 121 ? 7.138 -3.477 -18.793 1.00 89.00 121 VAL A O 1
ATOM 986 N N . GLU A 1 122 ? 8.142 -2.537 -17.025 1.00 88.50 122 GLU A N 1
ATOM 987 C CA . GLU A 1 122 ? 8.200 -3.748 -16.211 1.00 88.50 122 GLU A CA 1
ATOM 988 C C . GLU A 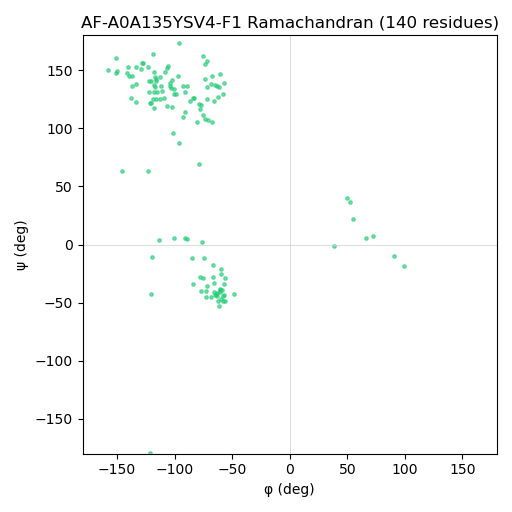1 122 ? 7.439 -3.534 -14.910 1.00 88.50 122 GLU A C 1
ATOM 990 O O . GLU A 1 122 ? 7.645 -2.538 -14.229 1.00 88.50 122 GLU A O 1
ATOM 995 N N . MET A 1 123 ? 6.572 -4.477 -14.556 1.00 88.12 123 MET A N 1
ATOM 996 C CA . MET A 1 123 ? 5.907 -4.542 -13.262 1.00 88.12 123 MET A CA 1
ATOM 997 C C . MET A 1 123 ? 6.597 -5.594 -12.400 1.00 88.12 123 MET A C 1
ATOM 999 O O . MET A 1 123 ? 6.579 -6.788 -12.714 1.00 88.12 123 MET A O 1
ATOM 1003 N N . TRP A 1 124 ? 7.146 -5.138 -11.287 1.00 85.06 124 TRP A N 1
ATOM 1004 C CA . TRP A 1 124 ? 7.859 -5.931 -10.302 1.00 85.06 124 TRP A CA 1
ATOM 1005 C C . TRP A 1 124 ? 7.015 -6.142 -9.052 1.00 85.06 124 TRP A C 1
ATOM 1007 O O . TRP A 1 124 ? 6.161 -5.320 -8.712 1.00 85.06 124 TRP A O 1
ATOM 1017 N N . GLN A 1 125 ? 7.285 -7.235 -8.347 1.00 83.00 125 GLN A N 1
ATOM 1018 C CA . GLN A 1 125 ? 6.801 -7.473 -6.995 1.00 83.00 125 GLN A CA 1
ATOM 1019 C C . GLN A 1 125 ? 8.005 -7.456 -6.057 1.00 83.00 125 GLN A C 1
ATOM 1021 O O . GLN A 1 125 ? 8.962 -8.194 -6.272 1.00 83.00 125 GLN A O 1
ATOM 1026 N N . HIS A 1 126 ? 7.957 -6.625 -5.023 1.00 76.81 126 HIS A N 1
ATOM 1027 C CA . HIS A 1 126 ? 8.911 -6.706 -3.933 1.00 76.81 126 HIS A CA 1
ATOM 1028 C C . HIS A 1 126 ? 8.527 -7.867 -3.016 1.00 76.81 126 HIS A C 1
ATOM 1030 O O . HIS A 1 126 ? 7.448 -7.886 -2.418 1.00 76.81 126 HIS A O 1
ATOM 1036 N N . SER A 1 127 ? 9.415 -8.848 -2.955 1.00 71.06 127 SER A N 1
ATOM 1037 C CA . SER A 1 127 ? 9.386 -9.987 -2.044 1.00 71.06 127 SER A CA 1
ATOM 1038 C C . SER A 1 127 ? 10.819 -10.441 -1.784 1.00 71.06 127 SER A C 1
ATOM 1040 O O . SER A 1 127 ? 11.712 -10.133 -2.574 1.00 71.06 127 SER A O 1
ATOM 1042 N N . GLU A 1 128 ? 11.041 -11.182 -0.694 1.00 59.16 128 GLU A N 1
ATOM 1043 C CA . GLU A 1 128 ? 12.334 -11.838 -0.436 1.00 59.16 128 GLU A CA 1
ATOM 1044 C C . GLU A 1 128 ? 12.733 -12.772 -1.589 1.00 59.16 128 GLU A C 1
ATOM 1046 O O . GLU A 1 128 ? 13.904 -12.860 -1.958 1.00 59.16 128 GLU A O 1
ATOM 1051 N N . ASP A 1 129 ? 11.739 -13.406 -2.212 1.00 64.94 129 ASP A N 1
ATOM 1052 C CA . ASP A 1 129 ? 11.917 -14.172 -3.435 1.00 64.94 129 ASP A CA 1
ATOM 1053 C C . ASP A 1 129 ? 11.986 -13.235 -4.648 1.00 64.94 129 ASP A C 1
ATOM 1055 O O . ASP A 1 129 ? 11.043 -12.492 -4.937 1.00 64.94 129 ASP A O 1
ATOM 1059 N N . LEU A 1 130 ? 13.096 -13.297 -5.387 1.00 60.41 130 LEU A N 1
ATOM 1060 C CA . LEU A 1 130 ? 13.239 -12.647 -6.689 1.00 60.41 130 LEU A CA 1
ATOM 1061 C C . LEU A 1 130 ? 12.314 -13.342 -7.699 1.00 60.41 130 LEU A C 1
ATOM 1063 O O . LEU A 1 130 ? 12.593 -14.452 -8.150 1.00 60.41 130 LEU A O 1
ATOM 1067 N N . ILE A 1 131 ? 11.210 -12.685 -8.049 1.00 72.50 131 ILE A N 1
ATOM 1068 C CA . ILE A 1 131 ? 10.284 -13.132 -9.093 1.00 72.50 131 ILE A CA 1
ATOM 1069 C C . ILE A 1 131 ? 10.533 -12.293 -10.348 1.00 72.50 131 ILE A C 1
ATOM 1071 O O . ILE A 1 131 ? 10.625 -11.067 -10.259 1.00 72.50 131 ILE A O 1
ATOM 1075 N N . ASP A 1 132 ? 10.605 -12.945 -11.513 1.00 77.25 132 ASP A N 1
ATOM 1076 C CA . ASP A 1 132 ? 10.741 -12.254 -12.798 1.00 77.25 132 ASP A CA 1
ATOM 1077 C C . ASP A 1 132 ? 9.592 -11.248 -13.014 1.00 77.25 132 ASP A C 1
ATOM 1079 O O . ASP A 1 132 ? 8.425 -11.556 -12.726 1.00 77.25 132 ASP A O 1
ATOM 1083 N N . PRO A 1 133 ? 9.884 -10.050 -13.548 1.00 82.69 133 PRO A N 1
ATOM 1084 C CA . PRO A 1 133 ? 8.874 -9.032 -13.769 1.00 82.69 133 PRO A CA 1
ATOM 1085 C C . PRO A 1 133 ? 7.940 -9.400 -14.920 1.00 82.69 133 PRO A C 1
ATOM 1087 O O . PRO A 1 133 ? 8.276 -10.138 -15.849 1.00 82.69 133 PRO A O 1
ATOM 1090 N N . ILE A 1 134 ? 6.757 -8.796 -14.910 1.00 82.31 134 ILE A N 1
ATOM 1091 C CA . ILE A 1 134 ? 5.880 -8.788 -16.079 1.00 82.31 134 ILE A CA 1
ATOM 1092 C C . ILE A 1 134 ? 6.282 -7.601 -16.956 1.00 82.31 134 ILE A C 1
ATOM 1094 O O . ILE A 1 134 ? 6.233 -6.469 -16.490 1.00 82.31 134 ILE A O 1
ATOM 1098 N N . ALA A 1 135 ? 6.613 -7.841 -18.228 1.00 85.81 135 ALA A N 1
ATOM 1099 C CA . ALA A 1 135 ? 7.078 -6.800 -19.146 1.00 85.81 135 ALA A CA 1
ATOM 1100 C C . ALA A 1 135 ? 6.091 -6.494 -20.290 1.00 85.81 135 ALA A C 1
ATOM 1102 O O . ALA A 1 135 ? 5.463 -7.395 -20.852 1.00 85.81 135 ALA A O 1
ATOM 1103 N N . GLN A 1 136 ? 6.015 -5.220 -20.675 1.00 86.38 136 GLN A N 1
ATOM 1104 C CA . GLN A 1 136 ? 5.376 -4.699 -21.885 1.00 86.38 136 GLN A CA 1
ATOM 1105 C C . GLN A 1 136 ? 6.414 -3.956 -22.728 1.00 86.38 136 GLN A C 1
ATOM 1107 O O . GLN A 1 136 ? 7.280 -3.268 -22.189 1.00 86.38 136 GLN A O 1
ATOM 1112 N N . LYS A 1 137 ? 6.348 -4.106 -24.056 1.00 87.00 137 LYS A N 1
ATOM 1113 C CA . LYS A 1 137 ? 7.284 -3.468 -24.992 1.00 87.00 137 LYS A CA 1
ATOM 1114 C C . LYS A 1 137 ? 6.545 -2.515 -25.915 1.00 87.00 137 LYS A C 1
ATOM 1116 O O . LYS A 1 137 ? 5.567 -2.904 -26.551 1.00 87.00 137 LYS A O 1
ATOM 1121 N N . PHE A 1 138 ? 7.078 -1.310 -26.030 1.00 84.19 138 PHE A N 1
ATOM 1122 C CA . PHE A 1 138 ? 6.579 -0.249 -26.886 1.00 84.19 138 PHE A CA 1
ATOM 1123 C C . PHE A 1 138 ? 7.618 0.080 -27.951 1.00 84.19 138 PHE A C 1
ATOM 1125 O O . PHE A 1 138 ? 8.816 0.116 -27.674 1.00 84.19 138 PHE A O 1
ATOM 1132 N N . PHE A 1 139 ? 7.140 0.335 -29.164 1.00 83.38 139 PHE A N 1
ATOM 1133 C CA . PHE A 1 139 ? 7.956 0.736 -30.302 1.00 83.38 139 PHE A CA 1
ATOM 1134 C C . PHE A 1 139 ? 7.274 1.909 -30.983 1.00 83.38 139 PHE A C 1
ATOM 1136 O O . PHE A 1 139 ? 6.052 1.889 -31.164 1.00 83.38 139 PHE A O 1
ATOM 1143 N N . GLU A 1 140 ? 8.058 2.900 -31.388 1.00 75.81 140 GLU A N 1
ATOM 1144 C CA . GLU A 1 140 ? 7.555 3.930 -32.278 1.00 75.81 140 GLU A CA 1
ATOM 1145 C C . GLU A 1 140 ? 7.135 3.276 -33.604 1.00 75.81 140 GLU A C 1
ATOM 1147 O O . GLU A 1 140 ? 7.884 2.507 -34.220 1.00 75.81 140 GLU A O 1
ATOM 1152 N N . LYS A 1 141 ? 5.892 3.527 -34.030 1.00 61.31 141 LYS A N 1
ATOM 1153 C CA . LYS A 1 141 ? 5.431 3.088 -35.348 1.00 61.31 141 LYS A CA 1
ATOM 1154 C C . LYS A 1 141 ? 6.134 3.946 -36.396 1.00 61.31 141 LYS A C 1
ATOM 1156 O O . LYS A 1 141 ? 5.795 5.115 -36.543 1.00 61.31 141 LYS A O 1
ATOM 1161 N N . ARG A 1 142 ? 7.094 3.343 -37.096 1.00 54.44 142 ARG A N 1
ATOM 1162 C CA . ARG A 1 142 ? 7.643 3.881 -38.345 1.00 54.44 142 ARG A CA 1
ATOM 1163 C C . ARG A 1 142 ? 6.581 3.970 -39.435 1.00 54.44 142 ARG A C 1
ATOM 1165 O O . ARG A 1 142 ? 5.699 3.077 -39.462 1.00 54.44 142 ARG A O 1
#

Radius of gyration: 21.5 Å; Cα contacts (8 Å, |Δi|>4): 191; chains: 1; bounding box: 50×28×68 Å

Foldseek 3Di:
DDDDDDDDWDWDWDADPVGDIDIDTDDDPVVCVVLVNDPQQNDWDWDDPPPDIDIHRPPVQQQKKKFKWKWFAAPNRIQTQPPDPGIGGSDDPVRVVVVVVPDDQVNNCVRSVHDGQKMKMWMAIRDPDGDGTDIDIDGDDD